Protein AF-A0A2V2WU20-F1 (afdb_monomer_lite)

Radius of gyration: 30.0 Å; chains: 1; bounding box: 42×30×105 Å

Secondary structure (DSSP, 8-state):
-PPPTTTHHHHHHHHHHHHHIIIIIHHHHHT--HHHHHHHS-HHHHHHHHHHHHHHHHHHHHHHHHHH-TTT--S--HHHHHHHHHHHHHHHHHHHHHHHHHHHHHHHHHHHHHHHHHHHHHHHHHHHHHHHHHHTT-

Organism: Trypanosoma cruzi (NCBI:txid5693)

pLDDT: mean 77.9, std 13.33, range [48.06, 92.38]

Structure (mmCIF, N/CA/C/O backbone):
data_AF-A0A2V2WU20-F1
#
_entry.id   AF-A0A2V2WU20-F1
#
loop_
_atom_site.group_PDB
_atom_site.id
_atom_site.type_symbol
_atom_site.label_atom_id
_atom_site.label_alt_id
_atom_site.label_comp_id
_atom_site.label_asym_id
_atom_site.label_entity_id
_atom_site.label_seq_id
_atom_site.pdbx_PDB_ins_code
_atom_site.Cartn_x
_atom_site.Cartn_y
_atom_site.Cartn_z
_atom_site.occupancy
_atom_site.B_iso_or_equiv
_atom_site.auth_seq_id
_atom_site.auth_comp_id
_atom_site.auth_asym_id
_atom_site.auth_atom_id
_atom_site.pdbx_PDB_model_num
ATOM 1 N N . MET A 1 1 ? 10.248 -11.078 -29.130 1.00 51.03 1 MET A N 1
ATOM 2 C CA . MET A 1 1 ? 11.340 -10.088 -29.125 1.00 51.03 1 MET A CA 1
ATOM 3 C C . MET A 1 1 ? 12.561 -10.832 -28.656 1.00 51.03 1 MET A C 1
ATOM 5 O O . MET A 1 1 ? 12.477 -11.434 -27.592 1.00 51.03 1 MET A O 1
ATOM 9 N N . ASP A 1 2 ? 13.624 -10.832 -29.448 1.00 78.62 2 ASP A N 1
ATOM 10 C CA . ASP A 1 2 ? 14.913 -11.348 -28.999 1.00 78.62 2 ASP A CA 1
ATOM 11 C C . ASP A 1 2 ? 15.607 -10.217 -28.236 1.00 78.62 2 ASP A C 1
ATOM 13 O O . ASP A 1 2 ? 15.767 -9.116 -28.762 1.00 78.62 2 ASP A O 1
ATOM 17 N N . PHE A 1 3 ? 15.890 -10.457 -26.957 1.00 78.31 3 PHE A N 1
ATOM 18 C CA . PHE A 1 3 ? 16.655 -9.546 -26.109 1.00 78.31 3 PHE A CA 1
ATOM 19 C C . PHE A 1 3 ? 18.121 -9.973 -26.143 1.00 78.31 3 PHE A C 1
ATOM 21 O O . PHE A 1 3 ? 18.393 -11.171 -26.216 1.00 78.31 3 PHE A O 1
ATOM 28 N N . ASP A 1 4 ? 19.042 -9.016 -26.042 1.00 89.00 4 ASP A N 1
ATOM 29 C CA . ASP A 1 4 ? 20.468 -9.314 -25.893 1.00 89.00 4 ASP A CA 1
ATOM 30 C C . ASP A 1 4 ? 20.710 -10.212 -24.664 1.00 89.00 4 ASP A C 1
ATOM 32 O O . ASP A 1 4 ? 19.984 -10.121 -23.662 1.00 89.00 4 ASP A O 1
ATOM 36 N N . ASP A 1 5 ? 21.747 -11.054 -24.717 1.00 86.62 5 ASP A N 1
ATOM 37 C CA . ASP A 1 5 ? 22.101 -11.995 -23.639 1.00 86.62 5 ASP A CA 1
ATOM 38 C C . ASP A 1 5 ? 22.287 -11.296 -22.279 1.00 86.62 5 ASP A C 1
ATOM 40 O O . ASP A 1 5 ? 21.992 -11.868 -21.228 1.00 86.62 5 ASP A O 1
ATOM 44 N N . ASP A 1 6 ? 22.679 -10.023 -22.303 1.00 88.00 6 ASP A N 1
ATOM 45 C CA . ASP A 1 6 ? 22.893 -9.181 -21.125 1.00 88.00 6 ASP A CA 1
ATOM 46 C C . ASP A 1 6 ? 21.572 -8.724 -20.468 1.00 88.00 6 ASP A C 1
ATOM 48 O O . ASP A 1 6 ? 21.517 -8.439 -19.269 1.00 88.00 6 ASP A O 1
ATOM 52 N N . VAL A 1 7 ? 20.489 -8.652 -21.247 1.00 85.50 7 VAL A N 1
ATOM 53 C CA . VAL A 1 7 ? 19.170 -8.126 -20.842 1.00 85.50 7 VAL A CA 1
ATOM 54 C C . VAL A 1 7 ? 18.190 -9.260 -20.525 1.00 85.50 7 VAL A C 1
ATOM 56 O O . VAL A 1 7 ? 17.277 -9.102 -19.708 1.00 85.50 7 VAL A O 1
ATOM 59 N N . LEU A 1 8 ? 18.415 -10.435 -21.112 1.00 88.00 8 LEU A N 1
ATOM 60 C CA . LEU A 1 8 ? 17.644 -11.662 -20.909 1.00 88.00 8 LEU A CA 1
ATOM 61 C C . LEU A 1 8 ? 17.396 -12.021 -19.428 1.00 88.00 8 LEU A C 1
ATOM 63 O O . LEU A 1 8 ? 16.248 -12.329 -19.088 1.00 88.00 8 LEU A O 1
ATOM 67 N N . PRO A 1 9 ? 18.393 -11.967 -18.517 1.00 90.56 9 PRO A N 1
ATOM 68 C CA . PRO A 1 9 ? 18.177 -12.259 -17.100 1.00 90.56 9 PRO A CA 1
ATOM 69 C C . PRO A 1 9 ? 17.192 -11.291 -16.434 1.00 90.56 9 PRO A C 1
ATOM 71 O O . PRO A 1 9 ? 16.304 -11.726 -15.700 1.00 90.56 9 PRO A O 1
ATOM 74 N N . LEU A 1 10 ? 17.307 -9.994 -16.736 1.00 87.06 10 LEU A N 1
ATOM 75 C CA . LEU A 1 10 ? 16.425 -8.960 -16.198 1.00 87.06 10 LEU A CA 1
ATOM 76 C C . LEU A 1 10 ? 14.990 -9.144 -16.701 1.00 87.06 10 LEU A C 1
ATOM 78 O O . LEU A 1 10 ? 14.051 -9.075 -15.911 1.00 87.06 10 LEU A O 1
ATOM 82 N N . MET A 1 11 ? 14.817 -9.424 -17.995 1.00 86.19 11 MET A N 1
ATOM 83 C CA . MET A 1 11 ? 13.493 -9.649 -18.581 1.00 86.19 11 MET A CA 1
ATOM 84 C C . MET A 1 11 ? 12.800 -10.867 -17.972 1.00 86.19 11 MET A C 1
ATOM 86 O O . MET A 1 11 ? 11.630 -10.783 -17.609 1.00 86.19 11 MET A O 1
ATOM 90 N N . ARG A 1 12 ? 13.535 -11.967 -17.764 1.00 88.50 12 ARG A N 1
ATOM 91 C CA . ARG A 1 12 ? 13.003 -13.158 -17.082 1.00 88.50 12 ARG A CA 1
ATOM 92 C C . ARG A 1 12 ? 12.564 -12.853 -15.654 1.00 88.50 12 ARG A C 1
ATOM 94 O O . ARG A 1 12 ? 11.523 -13.342 -15.218 1.00 88.50 12 ARG A O 1
ATOM 101 N N . GLU A 1 13 ? 13.339 -12.055 -14.921 1.00 90.38 13 GLU A N 1
ATOM 102 C CA . GLU A 1 13 ? 12.946 -11.647 -13.574 1.00 90.38 13 GLU A CA 1
ATOM 103 C C . GLU A 1 13 ? 11.694 -10.762 -13.607 1.00 90.38 13 GLU A C 1
ATOM 105 O O . GLU A 1 13 ? 10.757 -11.004 -12.845 1.00 90.38 13 GLU A O 1
ATOM 110 N N . MET A 1 14 ? 11.643 -9.780 -14.510 1.00 84.56 14 MET A N 1
ATOM 111 C CA . MET A 1 14 ? 10.483 -8.905 -14.675 1.00 84.56 14 MET A CA 1
ATOM 112 C C . MET A 1 14 ? 9.218 -9.695 -15.017 1.00 84.56 14 MET A C 1
ATOM 114 O O . MET A 1 14 ? 8.200 -9.490 -14.356 1.00 84.56 14 MET A O 1
ATOM 118 N N . ASP A 1 15 ? 9.291 -10.641 -15.954 1.00 87.12 15 ASP A N 1
ATOM 119 C CA . ASP A 1 15 ? 8.171 -11.517 -16.311 1.00 87.12 15 ASP A CA 1
ATOM 120 C C . ASP A 1 15 ? 7.700 -12.346 -15.113 1.00 87.12 15 ASP A C 1
ATOM 122 O O . ASP A 1 15 ? 6.502 -12.413 -14.835 1.00 87.12 15 ASP A O 1
ATOM 126 N N . ALA A 1 16 ? 8.627 -12.911 -14.332 1.00 88.94 16 ALA A N 1
ATOM 127 C CA . ALA A 1 16 ? 8.276 -13.653 -13.124 1.00 88.94 16 ALA A CA 1
ATOM 128 C C . ALA A 1 16 ? 7.552 -12.770 -12.090 1.00 88.94 16 ALA A C 1
ATOM 130 O O . ALA A 1 16 ? 6.562 -13.197 -11.485 1.00 88.94 16 ALA A O 1
ATOM 131 N N . LYS A 1 17 ? 8.000 -11.520 -11.892 1.00 88.00 17 LYS A N 1
ATOM 132 C CA . LYS A 1 17 ? 7.306 -10.566 -11.006 1.00 88.00 17 LYS A CA 1
ATOM 133 C C . LYS A 1 17 ? 5.934 -10.179 -11.557 1.00 88.00 17 LYS A C 1
ATOM 135 O O . LYS A 1 17 ? 4.994 -10.045 -10.776 1.00 88.00 17 LYS A O 1
ATOM 140 N N . LEU A 1 18 ? 5.811 -10.017 -12.872 1.00 85.44 18 LEU A N 1
ATOM 141 C CA . LEU A 1 18 ? 4.574 -9.623 -13.542 1.00 85.44 18 LEU A CA 1
ATOM 142 C C . LEU A 1 18 ? 3.523 -10.738 -13.444 1.00 85.44 18 LEU A C 1
ATOM 144 O O . LEU A 1 18 ? 2.393 -10.474 -13.035 1.00 85.44 18 LEU A O 1
ATOM 148 N N . ILE A 1 19 ? 3.921 -11.990 -13.685 1.00 90.19 19 ILE A N 1
ATOM 149 C CA . ILE A 1 19 ? 3.073 -13.175 -13.488 1.00 90.19 19 ILE A CA 1
ATOM 150 C C . ILE A 1 19 ? 2.592 -13.252 -12.040 1.00 90.19 19 ILE A C 1
ATOM 152 O O . ILE A 1 19 ? 1.398 -13.429 -11.792 1.00 90.19 19 ILE A O 1
ATOM 156 N N . ARG A 1 20 ? 3.493 -13.071 -11.067 1.00 89.25 20 ARG A N 1
ATOM 157 C CA . ARG A 1 20 ? 3.122 -13.067 -9.647 1.00 89.25 20 ARG A CA 1
ATOM 158 C C . ARG A 1 20 ? 2.131 -11.950 -9.322 1.00 89.25 20 ARG A C 1
ATOM 160 O O . ARG A 1 20 ? 1.155 -12.161 -8.609 1.00 89.25 20 ARG A O 1
ATOM 167 N N . MET A 1 21 ? 2.352 -10.759 -9.868 1.00 84.69 21 MET A N 1
ATOM 168 C CA . MET A 1 21 ? 1.450 -9.630 -9.674 1.00 84.69 21 MET A CA 1
ATOM 169 C C . MET A 1 21 ? 0.050 -9.922 -10.233 1.00 84.69 21 MET A C 1
ATOM 171 O O . MET A 1 21 ? -0.941 -9.632 -9.568 1.00 84.69 21 MET A O 1
ATOM 175 N N . GLN A 1 22 ? -0.032 -10.529 -11.418 1.00 86.19 22 GLN A N 1
ATOM 176 C CA . GLN A 1 22 ? -1.297 -10.879 -12.067 1.00 86.19 22 GLN A CA 1
ATOM 177 C C . GLN A 1 22 ? -2.042 -12.026 -11.380 1.00 86.19 22 GLN A C 1
ATOM 179 O O . GLN A 1 22 ? -3.266 -11.985 -11.303 1.00 86.19 22 GLN A O 1
ATOM 184 N N . SER A 1 23 ? -1.324 -13.040 -10.898 1.00 91.38 23 SER A N 1
ATOM 185 C CA . SER A 1 23 ? -1.922 -14.253 -10.324 1.00 91.38 23 SER A CA 1
ATOM 186 C C . SER A 1 23 ? -2.213 -14.155 -8.826 1.00 91.38 23 SER A C 1
ATOM 188 O O . SER A 1 23 ? -3.159 -14.781 -8.358 1.00 91.38 23 SER A O 1
ATOM 190 N N . GLU A 1 24 ? -1.444 -13.363 -8.075 1.00 87.44 24 GLU A N 1
ATOM 191 C CA . GLU A 1 24 ? -1.588 -13.248 -6.618 1.00 87.44 24 GLU A CA 1
ATOM 192 C C . GLU A 1 24 ? -2.119 -11.868 -6.210 1.00 87.44 24 GLU A C 1
ATOM 194 O O . GLU A 1 24 ? -3.175 -11.757 -5.587 1.00 87.44 24 GLU A O 1
ATOM 199 N N . LEU A 1 25 ? -1.404 -10.794 -6.565 1.00 81.56 25 LEU A N 1
ATOM 200 C CA . LEU A 1 25 ? -1.672 -9.454 -6.023 1.00 81.56 25 LEU A CA 1
ATOM 201 C C . LEU A 1 25 ? -2.952 -8.816 -6.573 1.00 81.56 25 LEU A C 1
ATOM 203 O O . LEU A 1 25 ? -3.736 -8.277 -5.793 1.00 81.56 25 LEU A O 1
ATOM 207 N N . LEU A 1 26 ? -3.173 -8.846 -7.890 1.00 82.94 26 LEU A N 1
ATOM 208 C CA . LEU A 1 26 ? -4.360 -8.228 -8.493 1.00 82.94 26 LEU A CA 1
ATOM 209 C C . LEU A 1 26 ? -5.670 -8.894 -8.036 1.00 82.94 26 LEU A C 1
ATOM 211 O O . LEU A 1 26 ? -6.588 -8.154 -7.682 1.00 82.94 26 LEU A O 1
ATOM 215 N N . PRO A 1 27 ? -5.779 -10.235 -7.953 1.00 87.12 27 PRO A N 1
ATOM 216 C CA . PRO A 1 27 ? -6.963 -10.883 -7.393 1.00 87.12 27 PRO A CA 1
ATOM 217 C C . PRO A 1 27 ? -7.214 -10.515 -5.929 1.00 87.12 27 PRO A C 1
ATOM 219 O O . PRO A 1 27 ? -8.357 -10.262 -5.556 1.00 87.12 27 PRO A O 1
ATOM 222 N N . LEU A 1 28 ? -6.161 -10.418 -5.106 1.00 83.12 28 LEU A N 1
ATOM 223 C CA . LEU A 1 28 ? -6.291 -9.981 -3.712 1.00 83.12 28 LEU A CA 1
ATOM 224 C C . LEU A 1 28 ? -6.833 -8.550 -3.618 1.00 83.12 28 LEU A C 1
ATOM 226 O O . LEU A 1 28 ? -7.772 -8.302 -2.863 1.00 83.12 28 LEU A O 1
ATOM 230 N N . LEU A 1 29 ? -6.301 -7.626 -4.423 1.00 79.00 29 LEU A N 1
ATOM 231 C CA . LEU A 1 29 ? -6.801 -6.251 -4.488 1.00 79.00 29 LEU A CA 1
ATOM 232 C C . LEU A 1 29 ? -8.244 -6.184 -5.010 1.00 79.00 29 LEU A C 1
ATOM 234 O O . LEU A 1 29 ? -9.035 -5.405 -4.493 1.00 79.00 29 LEU A O 1
ATOM 238 N N . ALA A 1 30 ? -8.605 -7.011 -5.992 1.00 82.31 30 ALA A N 1
ATOM 239 C CA . ALA A 1 30 ? -9.968 -7.082 -6.520 1.00 82.31 30 ALA A CA 1
ATOM 240 C C . ALA A 1 30 ? -10.963 -7.686 -5.514 1.00 82.31 30 ALA A C 1
ATOM 242 O O . ALA A 1 30 ? -12.141 -7.342 -5.525 1.00 82.31 30 ALA A O 1
ATOM 243 N N . SER A 1 31 ? -10.492 -8.571 -4.632 1.00 83.56 31 SER A N 1
ATOM 244 C CA . SER A 1 31 ? -11.293 -9.142 -3.543 1.00 83.56 31 SER A CA 1
ATOM 245 C C . SER A 1 31 ? -11.488 -8.189 -2.359 1.00 83.56 31 SER A C 1
ATOM 247 O O . SER A 1 31 ? -12.259 -8.493 -1.447 1.00 83.56 31 SER A O 1
ATOM 249 N N . LEU A 1 32 ? -10.798 -7.042 -2.359 1.00 80.38 32 LEU A N 1
ATOM 250 C CA . LEU A 1 32 ? -10.915 -6.041 -1.312 1.00 80.38 32 LEU A CA 1
ATOM 251 C C . LEU A 1 32 ? -12.307 -5.400 -1.362 1.00 80.38 32 LEU A C 1
ATOM 253 O O . LEU A 1 32 ? -12.602 -4.579 -2.226 1.00 80.38 32 LEU A O 1
ATOM 257 N N . ASN A 1 33 ? -13.169 -5.788 -0.426 1.00 83.88 33 ASN A N 1
ATOM 258 C CA . ASN A 1 33 ? -14.529 -5.280 -0.324 1.00 83.88 33 ASN A CA 1
ATOM 259 C C . ASN A 1 33 ? -14.632 -4.287 0.844 1.00 83.88 33 ASN A C 1
ATOM 261 O O . ASN A 1 33 ? -14.499 -4.674 2.008 1.00 83.88 33 ASN A O 1
ATOM 265 N N . GLU A 1 34 ? -14.873 -3.014 0.523 1.00 80.06 34 GLU A N 1
ATOM 266 C CA . GLU A 1 34 ? -14.994 -1.925 1.499 1.00 80.06 34 GLU A CA 1
ATOM 267 C C . GLU A 1 34 ? -16.143 -2.163 2.489 1.00 80.06 34 GLU A C 1
ATOM 269 O O . GLU A 1 34 ? -15.960 -1.967 3.690 1.00 80.06 34 GLU A O 1
ATOM 274 N N . ASP A 1 35 ? -17.269 -2.722 2.039 1.00 84.31 35 ASP A N 1
ATOM 275 C CA . ASP A 1 35 ? -18.405 -3.035 2.912 1.00 84.31 35 ASP A CA 1
ATOM 276 C C . ASP A 1 35 ? -18.033 -4.094 3.959 1.00 84.31 35 ASP A C 1
ATOM 278 O O . ASP A 1 35 ? -18.441 -4.022 5.120 1.00 84.31 35 ASP A O 1
ATOM 282 N N . VAL A 1 36 ? -17.205 -5.073 3.580 1.00 82.25 36 VAL A N 1
ATOM 283 C CA . VAL A 1 36 ? -16.698 -6.098 4.507 1.00 82.25 36 VAL A CA 1
ATOM 284 C C . VAL A 1 36 ? -15.701 -5.494 5.496 1.00 82.25 36 VAL A C 1
ATOM 286 O O . VAL A 1 36 ? -15.732 -5.839 6.679 1.00 82.25 36 VAL A O 1
ATOM 289 N N . LEU A 1 37 ? -14.840 -4.583 5.035 1.00 82.25 37 LEU A N 1
ATOM 290 C CA . LEU A 1 37 ? -13.879 -3.886 5.890 1.00 82.25 37 LEU A CA 1
ATOM 291 C C . LEU A 1 37 ? -14.588 -3.040 6.951 1.00 82.25 37 LEU A C 1
ATOM 293 O O . LEU A 1 37 ? -14.264 -3.149 8.133 1.00 82.25 37 LEU A O 1
ATOM 297 N N . VAL A 1 38 ? -15.590 -2.259 6.548 1.00 83.81 38 VAL A N 1
ATOM 298 C CA . VAL A 1 38 ? -16.332 -1.370 7.453 1.00 83.81 38 VAL A CA 1
ATOM 299 C C . VAL A 1 38 ? -17.163 -2.156 8.470 1.00 83.81 38 VAL A C 1
ATOM 301 O O . VAL A 1 38 ? -17.284 -1.739 9.621 1.00 83.81 38 VAL A O 1
ATOM 304 N N . THR A 1 39 ? -17.715 -3.307 8.075 1.00 86.19 39 THR A N 1
ATOM 305 C CA . THR A 1 39 ? -18.610 -4.097 8.939 1.00 86.19 39 THR A CA 1
ATOM 306 C C . THR A 1 39 ? -17.894 -5.046 9.897 1.00 86.19 39 THR A C 1
ATOM 308 O O . THR A 1 39 ? -18.432 -5.320 10.970 1.00 86.19 39 THR A O 1
ATOM 311 N N . LYS A 1 40 ? -16.719 -5.580 9.534 1.00 85.81 40 LYS A N 1
ATOM 312 C CA . LYS A 1 40 ? -16.057 -6.653 10.306 1.00 85.81 40 LYS A CA 1
ATOM 313 C C . LYS A 1 40 ? -14.767 -6.250 11.009 1.00 85.81 40 LYS A C 1
ATOM 315 O O . LYS A 1 40 ? -14.322 -6.999 11.874 1.00 85.81 40 LYS A O 1
ATOM 320 N N . TYR A 1 41 ? -14.170 -5.117 10.651 1.00 86.12 41 TYR A N 1
ATOM 321 C CA . TYR A 1 41 ? -12.861 -4.715 11.161 1.00 86.12 41 TYR A CA 1
ATOM 322 C C . TYR A 1 41 ? -12.944 -3.415 11.950 1.00 86.12 41 TYR A C 1
ATOM 324 O O . TYR A 1 41 ? -13.801 -2.566 11.704 1.00 86.12 41 TYR A O 1
ATOM 332 N N . SER A 1 42 ? -12.031 -3.249 12.902 1.00 88.31 42 SER A N 1
ATOM 333 C CA . SER A 1 42 ? -11.882 -2.004 13.655 1.00 88.31 42 SER A CA 1
ATOM 334 C C . SER A 1 42 ? -11.385 -0.859 12.765 1.00 88.31 42 SER A C 1
ATOM 336 O O . SER A 1 42 ? -10.789 -1.075 11.710 1.00 88.31 42 SER A O 1
ATOM 338 N N . VAL A 1 43 ? -11.576 0.383 13.216 1.00 85.44 43 VAL A N 1
ATOM 339 C CA . VAL A 1 43 ? -11.116 1.581 12.488 1.00 85.44 43 VAL A CA 1
ATOM 340 C C . VAL A 1 43 ? -9.600 1.552 12.235 1.00 85.44 43 VAL A C 1
ATOM 342 O O . VAL A 1 43 ? -9.146 1.972 11.172 1.00 85.44 43 VAL A O 1
ATOM 345 N N . ASP A 1 44 ? -8.810 1.018 13.174 1.00 85.50 44 ASP A N 1
ATOM 346 C CA . ASP A 1 44 ? -7.357 0.871 13.007 1.00 85.50 44 ASP A CA 1
ATOM 347 C C . ASP A 1 44 ? -7.013 -0.117 11.881 1.00 85.50 44 ASP A C 1
ATOM 349 O O . ASP A 1 44 ? -6.202 0.183 11.005 1.00 85.50 44 ASP A O 1
ATOM 353 N N . GLU A 1 45 ? -7.678 -1.271 11.841 1.00 85.12 45 GLU A N 1
ATOM 354 C CA . GLU A 1 45 ? -7.482 -2.280 10.795 1.00 85.12 45 GLU A CA 1
ATOM 355 C C . GLU A 1 45 ? -7.927 -1.771 9.419 1.00 85.12 45 GLU A C 1
ATOM 357 O O . GLU A 1 45 ? -7.198 -1.934 8.436 1.00 85.12 45 GLU A O 1
ATOM 362 N N . GLN A 1 46 ? -9.067 -1.077 9.354 1.00 88.31 46 GLN A N 1
ATOM 363 C CA . GLN A 1 46 ? -9.538 -0.407 8.139 1.00 88.31 46 GLN A CA 1
ATOM 364 C C . GLN A 1 46 ? -8.498 0.601 7.623 1.00 88.31 46 GLN A C 1
ATOM 366 O O . GLN A 1 46 ? -8.181 0.619 6.428 1.00 88.31 46 GLN A O 1
ATOM 371 N N . ALA A 1 47 ? -7.909 1.401 8.518 1.00 87.06 47 ALA A N 1
ATOM 372 C CA . ALA A 1 47 ? -6.876 2.371 8.167 1.00 87.06 47 ALA A CA 1
ATOM 373 C C . ALA A 1 47 ? -5.591 1.697 7.656 1.00 87.06 47 ALA A C 1
ATOM 375 O O . ALA A 1 47 ? -5.019 2.151 6.661 1.00 87.06 47 ALA A O 1
ATOM 376 N N . ARG A 1 48 ? -5.154 0.590 8.277 1.00 88.56 48 ARG A N 1
ATOM 377 C CA . ARG A 1 48 ? -3.983 -0.188 7.824 1.00 88.56 48 ARG A CA 1
ATOM 378 C C . ARG A 1 48 ? -4.175 -0.729 6.414 1.00 88.56 48 ARG A C 1
ATOM 380 O O . ARG A 1 48 ? -3.290 -0.563 5.574 1.00 88.56 48 ARG A O 1
ATOM 387 N N . VAL A 1 49 ? -5.324 -1.349 6.155 1.00 87.50 49 VAL A N 1
ATOM 388 C CA . VAL A 1 49 ? -5.645 -1.942 4.850 1.00 87.50 49 VAL A CA 1
ATOM 389 C C . VAL A 1 49 ? -5.757 -0.861 3.772 1.00 87.50 49 VAL A C 1
ATOM 391 O O . VAL A 1 49 ? -5.171 -0.994 2.694 1.00 87.50 49 VAL A O 1
ATOM 394 N N . SER A 1 50 ? -6.422 0.253 4.084 1.00 86.19 50 SER A N 1
ATOM 395 C CA . SER A 1 50 ? -6.562 1.390 3.167 1.00 86.19 50 SER A CA 1
ATOM 396 C C . SER A 1 50 ? -5.208 2.012 2.816 1.00 86.19 50 SER A C 1
ATOM 398 O O . SER A 1 50 ? -4.926 2.289 1.649 1.00 86.19 50 SER A O 1
ATOM 400 N N . LEU A 1 51 ? -4.323 2.181 3.805 1.00 89.31 51 LEU A N 1
ATOM 401 C CA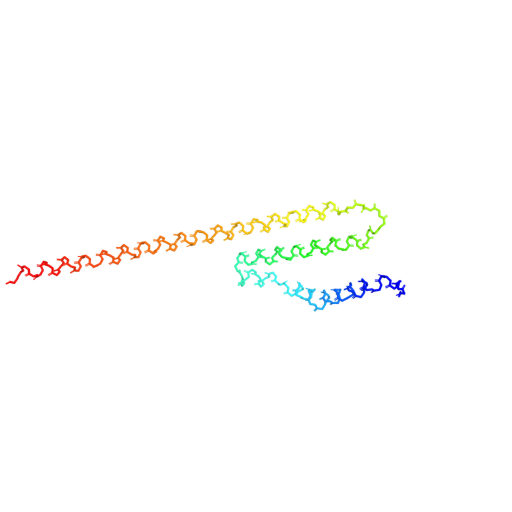 . LEU A 1 51 ? -2.985 2.734 3.586 1.00 89.31 51 LEU A CA 1
ATOM 402 C C . LEU A 1 51 ? -2.060 1.782 2.829 1.00 89.31 51 LEU A C 1
ATOM 404 O O . LEU A 1 51 ? -1.312 2.240 1.965 1.00 89.31 51 LEU A O 1
ATOM 408 N N . ALA A 1 52 ? -2.130 0.478 3.100 1.00 87.94 52 ALA A N 1
ATOM 409 C CA . ALA A 1 52 ? -1.394 -0.525 2.335 1.00 87.94 52 ALA A CA 1
ATOM 410 C C . ALA A 1 52 ? -1.824 -0.520 0.860 1.00 87.94 52 ALA A C 1
ATOM 412 O O . ALA A 1 52 ? -0.977 -0.483 -0.034 1.00 87.94 52 ALA A O 1
ATOM 413 N N . THR A 1 53 ? -3.132 -0.458 0.606 1.00 87.38 53 THR A N 1
ATOM 414 C CA . THR A 1 53 ? -3.698 -0.393 -0.748 1.00 87.38 53 THR A CA 1
ATOM 415 C C . THR A 1 53 ? -3.261 0.878 -1.474 1.00 87.38 53 THR A C 1
ATOM 417 O O . THR A 1 53 ? -2.752 0.814 -2.595 1.00 87.38 53 THR A O 1
ATOM 420 N N . ALA A 1 54 ? -3.369 2.038 -0.818 1.00 88.75 54 ALA A N 1
ATOM 421 C CA . ALA A 1 54 ? -2.914 3.309 -1.374 1.00 88.75 54 ALA A CA 1
ATOM 422 C C . ALA A 1 54 ? -1.411 3.288 -1.700 1.00 88.75 54 ALA A C 1
ATOM 424 O O . ALA A 1 54 ? -1.003 3.764 -2.759 1.00 88.75 54 ALA A O 1
ATOM 425 N N . PHE A 1 55 ? -0.586 2.704 -0.827 1.00 89.19 55 PHE A N 1
ATOM 426 C CA . PHE A 1 55 ? 0.853 2.577 -1.052 1.00 89.19 55 PHE A CA 1
ATOM 427 C C . PHE A 1 55 ? 1.174 1.712 -2.278 1.00 89.19 55 PHE A C 1
ATOM 429 O O . PHE A 1 55 ? 1.955 2.132 -3.133 1.00 89.19 55 PHE A O 1
ATOM 436 N N . ILE A 1 56 ? 0.524 0.551 -2.408 1.00 87.81 56 ILE A N 1
ATOM 437 C CA . ILE A 1 56 ? 0.690 -0.348 -3.559 1.00 87.81 56 ILE A CA 1
ATOM 438 C C . ILE A 1 56 ? 0.304 0.366 -4.862 1.00 87.81 56 ILE A C 1
ATOM 440 O O . ILE A 1 56 ? 1.077 0.355 -5.818 1.00 87.81 56 ILE A O 1
ATOM 444 N N . LEU A 1 57 ? -0.841 1.053 -4.894 1.00 87.00 57 LEU A N 1
ATOM 445 C CA . LEU A 1 57 ? -1.303 1.779 -6.083 1.00 87.00 57 LEU A CA 1
ATOM 446 C C . LEU A 1 57 ? -0.347 2.907 -6.499 1.00 87.00 57 LEU A C 1
ATOM 448 O O . LEU A 1 57 ? -0.108 3.106 -7.692 1.00 87.00 57 LEU A O 1
ATOM 452 N N . VAL A 1 58 ? 0.235 3.633 -5.538 1.00 90.12 58 VAL A N 1
ATOM 453 C CA . VAL A 1 58 ? 1.234 4.676 -5.829 1.00 90.12 58 VAL A CA 1
ATOM 454 C C . VAL A 1 58 ? 2.502 4.068 -6.431 1.00 90.12 58 VAL A C 1
ATOM 456 O O . VAL A 1 58 ? 3.008 4.600 -7.419 1.00 90.12 58 VAL A O 1
ATOM 459 N N . LEU A 1 59 ? 2.985 2.938 -5.902 1.00 87.38 59 LEU A N 1
ATOM 460 C CA . LEU A 1 59 ? 4.154 2.241 -6.450 1.00 87.38 59 LEU A CA 1
ATOM 461 C C . LEU A 1 59 ? 3.898 1.668 -7.848 1.00 87.38 59 LEU A C 1
ATOM 463 O O . LEU A 1 59 ? 4.770 1.757 -8.709 1.00 87.38 59 LEU A O 1
ATOM 467 N N . LEU A 1 60 ? 2.701 1.135 -8.100 1.00 86.44 60 LEU A N 1
ATOM 468 C CA . LEU A 1 60 ? 2.304 0.681 -9.435 1.00 86.44 60 LEU A CA 1
ATOM 469 C C . LEU A 1 60 ? 2.234 1.847 -10.421 1.00 86.44 60 LEU A C 1
ATOM 471 O O . LEU A 1 60 ? 2.734 1.733 -11.537 1.00 86.44 60 LEU A O 1
ATOM 475 N N . THR A 1 61 ? 1.686 2.989 -9.994 1.00 85.69 61 THR A N 1
ATOM 476 C CA . THR A 1 61 ? 1.654 4.212 -10.812 1.00 85.69 61 THR A CA 1
ATOM 477 C C . THR A 1 61 ? 3.072 4.682 -11.139 1.00 85.69 61 THR A C 1
ATOM 479 O O . THR A 1 61 ? 3.353 5.013 -12.285 1.00 85.69 61 THR A O 1
ATOM 482 N N . TYR A 1 62 ? 3.977 4.663 -10.156 1.00 85.50 62 TYR A N 1
ATOM 483 C CA . TYR A 1 62 ? 5.391 4.982 -10.355 1.00 85.50 62 TYR A CA 1
ATOM 484 C C . TYR A 1 62 ? 6.069 4.030 -11.351 1.00 85.50 62 TYR A C 1
ATOM 486 O O . TYR A 1 62 ? 6.745 4.479 -12.275 1.00 85.50 62 TYR A O 1
ATOM 494 N N . ALA A 1 63 ? 5.887 2.718 -11.179 1.00 83.81 63 ALA A N 1
ATOM 495 C CA . ALA A 1 63 ? 6.480 1.715 -12.057 1.00 83.81 63 ALA A CA 1
ATOM 496 C C . ALA A 1 63 ? 5.960 1.857 -13.494 1.00 83.81 63 ALA A C 1
ATOM 498 O O . ALA A 1 63 ? 6.744 1.847 -14.440 1.00 83.81 63 ALA A O 1
ATOM 499 N N . HIS A 1 64 ? 4.650 2.053 -13.650 1.00 82.12 64 HIS A N 1
ATOM 500 C CA . HIS A 1 64 ? 4.012 2.294 -14.938 1.00 82.12 64 HIS A CA 1
ATOM 501 C C . HIS A 1 64 ? 4.537 3.569 -15.613 1.00 82.12 64 HIS A C 1
ATOM 503 O O . HIS A 1 64 ? 4.917 3.532 -16.781 1.00 82.12 64 HIS A O 1
ATOM 509 N N . ASP A 1 65 ? 4.629 4.675 -14.869 1.00 80.38 65 ASP A N 1
ATOM 510 C CA . ASP A 1 65 ? 5.174 5.944 -15.360 1.00 80.38 65 ASP A CA 1
ATOM 511 C C . ASP A 1 65 ? 6.623 5.793 -15.847 1.00 80.38 65 ASP A C 1
ATOM 513 O O . ASP A 1 65 ? 6.969 6.246 -16.938 1.00 80.38 65 ASP A O 1
ATOM 517 N N . ARG A 1 66 ? 7.452 5.062 -15.092 1.00 78.50 66 ARG A N 1
ATOM 518 C CA . ARG A 1 66 ? 8.845 4.777 -15.454 1.00 78.50 66 ARG A CA 1
ATOM 519 C C . ARG A 1 66 ? 8.968 3.905 -16.707 1.00 78.50 66 ARG A C 1
ATOM 521 O O . ARG A 1 66 ? 9.877 4.129 -17.502 1.00 78.50 66 ARG A O 1
ATOM 528 N N . MET A 1 67 ? 8.083 2.922 -16.880 1.00 75.62 67 MET A N 1
ATOM 529 C CA . MET A 1 67 ? 8.074 2.047 -18.059 1.00 75.62 67 MET A CA 1
ATOM 530 C C . MET A 1 67 ? 7.578 2.767 -19.320 1.00 75.62 67 MET A C 1
ATOM 532 O O . MET A 1 67 ? 8.058 2.471 -20.409 1.00 75.62 67 MET A O 1
ATOM 536 N N . GLN A 1 68 ? 6.648 3.720 -19.193 1.00 75.31 68 GLN A N 1
ATOM 537 C CA . GLN A 1 68 ? 6.124 4.475 -20.338 1.00 75.31 68 GLN A CA 1
ATOM 538 C C . GLN A 1 68 ? 7.002 5.670 -20.741 1.00 75.31 68 GLN A C 1
ATOM 540 O O . GLN A 1 68 ? 7.062 6.009 -21.921 1.00 75.31 68 GLN A O 1
ATOM 545 N N . HIS A 1 69 ? 7.712 6.301 -19.799 1.00 65.69 69 HIS A N 1
ATOM 546 C CA . HIS A 1 69 ? 8.473 7.536 -20.043 1.00 65.69 69 HIS A CA 1
ATOM 547 C C . HIS A 1 69 ? 9.996 7.343 -20.119 1.00 65.69 69 HIS A C 1
ATOM 549 O O . HIS A 1 69 ? 10.761 8.206 -19.684 1.00 65.69 69 HIS A O 1
ATOM 555 N N . VAL A 1 70 ? 10.457 6.258 -20.748 1.00 58.12 70 VAL A N 1
ATOM 556 C CA . VAL A 1 70 ? 11.892 5.957 -20.958 1.00 58.12 70 VAL A CA 1
ATOM 557 C C . VAL A 1 70 ? 12.639 7.072 -21.732 1.00 58.12 70 VAL A C 1
ATOM 559 O O . VAL A 1 70 ? 13.862 7.153 -21.676 1.00 58.12 70 VAL A O 1
ATOM 562 N N . GLY A 1 71 ? 11.929 7.991 -22.402 1.00 52.91 71 GLY A N 1
ATOM 563 C CA . GLY A 1 71 ? 12.495 8.916 -23.391 1.00 52.91 71 GLY A CA 1
ATOM 564 C C . GLY A 1 71 ? 12.655 10.405 -23.042 1.00 52.91 71 GLY A C 1
ATOM 565 O O . GLY A 1 71 ? 12.787 11.182 -23.982 1.00 52.91 71 GLY A O 1
ATOM 566 N N . GLY A 1 72 ? 12.645 10.871 -21.780 1.00 52.09 72 GLY A N 1
ATOM 567 C CA . GLY A 1 72 ? 13.038 12.286 -21.565 1.00 52.09 72 GLY A CA 1
ATOM 568 C C . GLY A 1 72 ? 12.758 12.983 -20.235 1.00 52.09 72 GLY A C 1
ATOM 569 O O . GLY A 1 72 ? 13.293 14.069 -20.011 1.00 52.09 72 GLY A O 1
ATOM 570 N N . LYS A 1 73 ? 11.971 12.408 -19.321 1.00 59.00 73 LYS A N 1
ATOM 571 C CA . LYS A 1 73 ? 11.756 13.015 -17.997 1.00 59.00 73 LYS A CA 1
ATOM 572 C C . LYS A 1 73 ? 12.734 12.410 -16.988 1.00 59.00 73 LYS A C 1
ATOM 574 O O . LYS A 1 73 ? 12.506 11.330 -16.456 1.00 59.00 73 LYS A O 1
ATOM 579 N N . LYS A 1 74 ? 13.854 13.095 -16.732 1.00 58.09 74 LYS A N 1
ATOM 580 C CA . LYS A 1 74 ? 14.753 12.757 -15.614 1.00 58.09 74 LYS A CA 1
ATOM 581 C C . LYS A 1 74 ? 14.043 13.075 -14.292 1.00 58.09 74 LYS A C 1
ATOM 583 O O . LYS A 1 74 ? 14.046 14.223 -13.863 1.00 58.09 74 LYS A O 1
ATOM 588 N N . GLY A 1 75 ? 13.455 12.068 -13.653 1.00 65.25 75 GLY A N 1
ATOM 589 C CA . GLY A 1 75 ? 12.896 12.182 -12.302 1.00 65.25 75 GLY A CA 1
ATOM 590 C C . GLY A 1 75 ? 11.547 11.489 -12.137 1.00 65.25 75 GLY A C 1
ATOM 591 O O . GLY A 1 75 ? 10.892 11.150 -13.116 1.00 65.25 75 GLY A O 1
ATOM 592 N N . MET A 1 76 ? 11.147 11.266 -10.883 1.00 73.06 76 MET A N 1
ATOM 593 C CA . MET A 1 76 ? 9.797 10.803 -10.556 1.00 73.06 76 MET A CA 1
ATOM 594 C C . MET A 1 76 ? 8.787 11.903 -10.899 1.00 73.06 76 MET A C 1
ATOM 596 O O . MET A 1 76 ? 9.037 13.069 -10.592 1.00 73.06 76 MET A O 1
ATOM 600 N N . ASP A 1 77 ? 7.650 11.548 -11.506 1.00 81.94 77 ASP A N 1
ATOM 601 C CA . ASP A 1 77 ? 6.563 12.503 -11.721 1.00 81.94 77 ASP A CA 1
ATOM 602 C C . ASP A 1 77 ? 6.179 13.197 -10.401 1.00 81.94 77 ASP A C 1
ATOM 604 O O . ASP A 1 77 ? 5.958 12.550 -9.372 1.00 81.94 77 ASP A O 1
ATOM 608 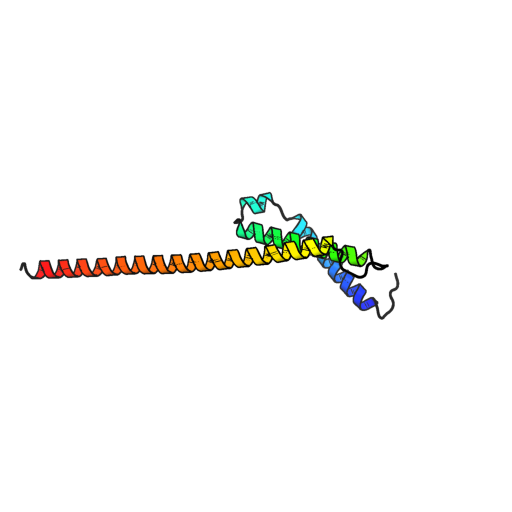N N . ALA A 1 78 ? 6.085 14.528 -10.429 1.00 84.44 78 ALA A N 1
ATOM 609 C CA . ALA A 1 78 ? 5.851 15.332 -9.232 1.00 84.44 78 ALA A CA 1
ATOM 610 C C . ALA A 1 78 ? 4.528 14.973 -8.531 1.00 84.44 78 ALA A C 1
ATOM 612 O O . ALA A 1 78 ? 4.430 15.059 -7.306 1.00 84.44 78 ALA A O 1
ATOM 613 N N . ARG A 1 79 ? 3.502 14.524 -9.271 1.00 85.12 79 ARG A N 1
ATOM 614 C CA . ARG A 1 79 ? 2.233 14.094 -8.664 1.00 85.12 79 ARG A CA 1
ATOM 615 C C . ARG A 1 79 ? 2.393 12.751 -7.967 1.00 85.12 79 ARG A C 1
ATOM 617 O O . ARG A 1 79 ? 1.841 12.571 -6.883 1.00 85.12 79 ARG A O 1
ATOM 624 N N . VAL A 1 80 ? 3.134 11.818 -8.564 1.00 86.00 80 VAL A N 1
ATOM 625 C CA . VAL A 1 80 ? 3.480 10.539 -7.924 1.00 86.00 80 VAL A CA 1
ATOM 626 C C . VAL A 1 80 ? 4.306 10.785 -6.661 1.00 86.00 80 VAL A C 1
ATOM 628 O O . VAL A 1 80 ? 4.010 10.194 -5.623 1.00 86.00 80 VAL A O 1
ATOM 631 N N . GLN A 1 81 ? 5.252 11.727 -6.706 1.00 88.06 81 GLN A N 1
ATOM 632 C CA . GLN A 1 81 ? 6.044 12.128 -5.545 1.00 88.06 81 GLN A CA 1
ATOM 633 C C . GLN A 1 81 ? 5.193 12.651 -4.394 1.00 88.06 81 GLN A C 1
ATOM 635 O O . GLN A 1 81 ? 5.271 12.124 -3.284 1.00 88.06 81 GLN A O 1
ATOM 640 N N . LEU A 1 82 ? 4.314 13.614 -4.666 1.00 90.81 82 LEU A N 1
ATOM 641 C CA . LEU A 1 82 ? 3.415 14.160 -3.651 1.00 90.81 82 LEU A CA 1
ATOM 642 C C . LEU A 1 82 ? 2.483 13.088 -3.064 1.00 90.81 82 LEU A C 1
ATOM 644 O O . LEU A 1 82 ? 2.203 13.096 -1.864 1.00 90.81 82 LEU A O 1
ATOM 648 N N . LYS A 1 83 ? 2.006 12.140 -3.884 1.00 90.75 83 LYS A N 1
ATOM 649 C CA . LYS A 1 83 ? 1.188 11.013 -3.405 1.00 90.75 83 LYS A CA 1
ATOM 650 C C . LYS A 1 83 ? 1.991 10.075 -2.503 1.00 90.75 83 LYS A C 1
ATOM 652 O O . LYS A 1 83 ? 1.474 9.667 -1.464 1.00 90.75 83 LYS A O 1
ATOM 657 N N . LEU A 1 84 ? 3.238 9.769 -2.861 1.00 90.12 84 LEU A N 1
ATOM 658 C CA . LEU A 1 84 ? 4.123 8.926 -2.057 1.00 90.12 84 LEU A CA 1
ATOM 659 C C . LEU A 1 84 ? 4.439 9.574 -0.704 1.00 90.12 84 LEU A C 1
ATOM 661 O O . LEU A 1 84 ? 4.321 8.920 0.333 1.00 90.12 84 LEU A O 1
ATOM 665 N N . GLU A 1 85 ? 4.773 10.865 -0.699 1.00 92.00 85 GLU A N 1
ATOM 666 C CA . GLU A 1 85 ? 5.013 11.639 0.524 1.00 92.00 85 GLU A CA 1
ATOM 667 C C . GLU A 1 85 ? 3.770 11.669 1.419 1.00 92.00 85 GLU A C 1
ATOM 669 O O . GLU A 1 85 ? 3.860 11.427 2.625 1.00 92.00 85 GLU A O 1
ATOM 674 N N . ARG A 1 86 ? 2.590 11.883 0.825 1.00 91.31 86 ARG A N 1
ATOM 675 C CA . ARG A 1 86 ? 1.318 11.897 1.552 1.00 91.31 86 ARG A CA 1
ATOM 676 C C . ARG A 1 86 ? 1.010 10.540 2.194 1.00 91.31 86 ARG A C 1
ATOM 678 O O . ARG A 1 86 ? 0.704 10.497 3.384 1.00 91.31 86 ARG A O 1
ATOM 685 N N . VAL A 1 87 ? 1.122 9.439 1.446 1.00 91.44 87 VAL A N 1
ATOM 686 C CA . VAL A 1 87 ? 0.887 8.084 1.980 1.00 91.44 87 VAL A CA 1
ATOM 687 C C . VAL A 1 87 ? 1.913 7.731 3.059 1.00 91.44 87 VAL A C 1
ATOM 689 O O . VAL A 1 87 ? 1.532 7.238 4.119 1.00 91.44 87 VAL A O 1
ATOM 692 N N . SER A 1 88 ? 3.193 8.057 2.854 1.00 90.38 88 SER A N 1
ATOM 693 C CA . SER A 1 88 ? 4.245 7.867 3.864 1.00 90.38 88 SER A CA 1
ATOM 694 C C . SER A 1 88 ? 3.945 8.637 5.155 1.00 90.38 88 SER A C 1
ATOM 696 O O . SER A 1 88 ? 4.062 8.095 6.256 1.00 90.38 88 SER A O 1
ATOM 698 N N . GLY A 1 89 ? 3.476 9.882 5.030 1.00 92.38 89 GLY A N 1
ATOM 699 C CA . GLY A 1 89 ? 3.033 10.694 6.159 1.00 92.38 89 GLY A CA 1
ATOM 700 C C . GLY A 1 89 ? 1.866 10.064 6.921 1.00 92.38 89 GLY A C 1
ATOM 701 O O . GLY A 1 89 ? 1.891 10.025 8.149 1.00 92.38 89 GLY A O 1
ATOM 702 N N . TYR A 1 90 ? 0.867 9.523 6.222 1.00 91.38 90 TYR A N 1
ATOM 703 C CA . TYR A 1 90 ? -0.246 8.831 6.876 1.00 91.38 90 TYR A CA 1
ATOM 704 C C . TYR A 1 90 ? 0.175 7.527 7.561 1.00 91.38 90 TYR A C 1
ATOM 706 O O . TYR A 1 90 ? -0.294 7.253 8.662 1.00 91.38 90 TYR A O 1
ATOM 714 N N . ILE A 1 91 ? 1.104 6.764 6.976 1.00 89.38 91 ILE A N 1
ATOM 715 C CA . ILE A 1 91 ? 1.670 5.566 7.616 1.00 89.38 91 ILE A CA 1
ATOM 716 C C . ILE A 1 91 ? 2.373 5.932 8.931 1.00 89.38 91 ILE A C 1
ATOM 718 O O . ILE A 1 91 ? 2.201 5.235 9.931 1.00 89.38 91 ILE A O 1
ATOM 722 N N . LYS A 1 92 ? 3.145 7.029 8.955 1.00 92.12 92 LYS A N 1
ATOM 723 C CA . LYS A 1 92 ? 3.788 7.519 10.187 1.00 92.12 92 LYS A CA 1
ATOM 724 C C . LYS A 1 92 ? 2.757 7.899 11.245 1.00 92.12 92 LYS A C 1
ATOM 726 O O . LYS A 1 92 ? 2.841 7.401 12.361 1.00 92.12 92 LYS A O 1
ATOM 731 N N . LYS A 1 93 ? 1.746 8.687 10.866 1.00 92.12 93 LYS A N 1
ATOM 732 C CA . LYS A 1 93 ? 0.658 9.088 11.771 1.00 92.12 93 LYS A CA 1
ATOM 733 C C . LYS A 1 93 ? -0.074 7.887 12.359 1.00 92.12 93 LYS A C 1
ATOM 735 O O . LYS A 1 93 ? -0.336 7.868 13.553 1.00 92.12 93 LYS A O 1
ATOM 740 N N . LEU A 1 94 ? -0.367 6.869 11.547 1.00 89.00 94 LEU A N 1
ATOM 741 C CA . LEU A 1 94 ? -1.012 5.657 12.044 1.00 89.00 94 LEU A CA 1
ATOM 742 C C . LEU A 1 94 ? -0.136 4.948 13.084 1.00 89.00 94 LEU A C 1
ATOM 744 O O . LEU A 1 94 ? -0.627 4.598 14.149 1.00 89.00 94 LEU A O 1
ATOM 748 N N . ARG A 1 95 ? 1.171 4.802 12.818 1.00 87.12 95 ARG A N 1
ATOM 749 C CA . ARG A 1 95 ? 2.111 4.208 13.785 1.00 87.12 95 ARG A CA 1
ATOM 750 C C . ARG A 1 95 ? 2.168 4.993 15.094 1.00 87.12 95 ARG A C 1
ATOM 752 O O . ARG A 1 95 ? 2.195 4.375 16.152 1.00 87.12 95 ARG A O 1
ATOM 759 N N . GLU A 1 96 ? 2.184 6.320 15.023 1.00 91.50 96 GLU A N 1
ATOM 760 C CA . GLU A 1 96 ? 2.157 7.191 16.204 1.00 91.50 96 GLU A CA 1
ATOM 761 C C . GLU A 1 96 ? 0.865 6.995 17.011 1.00 91.50 96 GLU A C 1
ATOM 763 O O . GLU A 1 96 ? 0.926 6.810 18.224 1.00 91.50 96 GLU A O 1
ATOM 768 N N . ILE A 1 97 ? -0.296 6.940 16.347 1.00 87.50 97 ILE A N 1
ATOM 769 C CA . ILE A 1 97 ? -1.590 6.680 16.998 1.00 87.50 97 ILE A CA 1
ATOM 770 C C . ILE A 1 97 ? -1.590 5.309 17.683 1.00 87.50 97 ILE A C 1
ATOM 772 O O . ILE A 1 97 ? -1.946 5.216 18.856 1.00 87.50 97 ILE A O 1
ATOM 776 N N . THR A 1 98 ? -1.136 4.256 16.995 1.00 85.31 98 THR A N 1
ATOM 777 C CA . THR A 1 98 ? -1.043 2.909 17.579 1.00 85.31 98 THR A CA 1
ATOM 778 C C . THR A 1 98 ? -0.109 2.885 18.797 1.00 85.31 98 THR A C 1
ATOM 780 O O . THR A 1 98 ? -0.395 2.220 19.790 1.00 85.31 98 THR A O 1
ATOM 783 N N . GLN A 1 99 ? 1.011 3.616 18.755 1.00 87.94 99 GLN A N 1
ATOM 784 C CA . GLN A 1 99 ? 1.928 3.717 19.894 1.00 87.94 99 GLN A CA 1
ATOM 785 C C . GLN A 1 99 ? 1.287 4.427 21.090 1.00 87.94 99 GLN A C 1
ATOM 787 O O . GLN A 1 99 ? 1.424 3.949 22.216 1.00 87.94 99 GLN A O 1
ATOM 792 N N . LEU A 1 100 ? 0.577 5.533 20.854 1.00 89.06 100 LEU A N 1
ATOM 793 C CA . LEU A 1 100 ? -0.129 6.269 21.903 1.00 89.06 100 LEU A CA 1
ATOM 794 C C . LEU A 1 100 ? -1.244 5.429 22.533 1.00 89.06 100 LEU A C 1
ATOM 796 O O . LEU A 1 100 ? -1.375 5.423 23.757 1.00 89.06 100 LEU A O 1
ATOM 800 N N . ASP A 1 101 ? -2.006 4.683 21.730 1.00 84.75 101 ASP A N 1
ATOM 801 C CA . ASP A 1 101 ? -3.063 3.811 22.249 1.00 84.75 101 ASP A CA 1
ATOM 802 C C . ASP A 1 101 ? -2.485 2.692 23.130 1.00 84.75 101 ASP A C 1
ATOM 804 O O . ASP A 1 101 ? -2.938 2.486 24.256 1.00 84.75 101 ASP A O 1
ATOM 808 N N . ASN A 1 102 ? -1.387 2.059 22.702 1.00 84.38 102 ASN A N 1
ATOM 809 C CA . ASN A 1 102 ? -0.684 1.059 23.512 1.00 84.38 102 ASN A CA 1
ATOM 810 C C . ASN A 1 102 ? -0.173 1.634 24.848 1.00 84.38 102 ASN A C 1
ATOM 812 O O . ASN A 1 102 ? -0.260 0.974 25.886 1.00 84.38 102 ASN A O 1
ATOM 816 N N . GLN A 1 103 ? 0.342 2.869 24.847 1.00 85.25 103 GLN A N 1
ATOM 817 C CA . GLN A 1 103 ? 0.788 3.548 26.069 1.00 85.25 103 GLN A CA 1
ATOM 818 C C . GLN A 1 103 ? -0.383 3.856 27.013 1.00 85.25 103 GLN A C 1
ATOM 820 O O . GLN A 1 103 ? -0.284 3.612 28.218 1.00 85.25 103 GLN A O 1
ATOM 825 N N . LEU A 1 104 ? -1.506 4.343 26.477 1.00 81.19 104 LEU A N 1
ATOM 826 C CA . LEU A 1 104 ? -2.724 4.623 27.241 1.00 81.19 104 LEU A CA 1
ATOM 827 C C . LEU A 1 104 ? -3.334 3.348 27.835 1.00 81.19 104 LEU A C 1
ATOM 829 O O . LEU A 1 104 ? -3.750 3.349 28.996 1.00 81.19 104 LEU A O 1
ATOM 833 N N . GLN A 1 105 ? -3.362 2.251 27.077 1.00 78.12 105 GLN A N 1
ATOM 834 C CA . GLN A 1 105 ? -3.815 0.952 27.575 1.00 78.12 105 GLN A CA 1
ATOM 835 C C . GLN A 1 105 ? -2.893 0.415 28.677 1.00 78.12 105 GLN A C 1
ATOM 837 O O . GLN A 1 105 ? -3.384 -0.049 29.708 1.00 78.12 105 GLN A O 1
ATOM 842 N N . GLY A 1 106 ? -1.572 0.565 28.526 1.00 74.00 106 GLY A N 1
ATOM 843 C CA . GLY A 1 106 ? -0.602 0.238 29.574 1.00 74.00 106 GLY A CA 1
ATOM 844 C C . GLY A 1 106 ? -0.834 1.033 30.866 1.00 74.00 106 GLY A C 1
ATOM 845 O O . GLY A 1 106 ? -0.872 0.456 31.951 1.00 74.00 106 GLY A O 1
ATOM 846 N N . GLN A 1 107 ? -1.084 2.342 30.769 1.00 70.50 107 GLN A N 1
ATOM 847 C CA . GLN A 1 107 ? -1.384 3.187 31.934 1.00 70.50 107 GLN A CA 1
ATOM 848 C C . GLN A 1 107 ? -2.726 2.839 32.597 1.00 70.50 107 GLN A C 1
ATOM 850 O O . GLN A 1 107 ? -2.819 2.819 33.830 1.00 70.50 107 GLN A O 1
ATOM 855 N N . LYS A 1 108 ? -3.760 2.516 31.807 1.00 69.94 108 LYS A N 1
ATOM 856 C CA . LYS A 1 108 ? -5.056 2.038 32.321 1.00 69.94 108 LYS A CA 1
ATOM 857 C C . LYS A 1 108 ? -4.930 0.695 33.044 1.00 69.94 108 LYS A C 1
ATOM 859 O O . LYS A 1 108 ? -5.538 0.516 34.095 1.00 69.94 108 LYS A O 1
ATOM 864 N N . ALA A 1 109 ? -4.109 -0.224 32.538 1.00 65.38 109 ALA A N 1
ATOM 865 C CA . ALA A 1 109 ? -3.850 -1.503 33.198 1.00 65.38 109 ALA A CA 1
ATOM 866 C C . ALA A 1 109 ? -3.113 -1.323 34.538 1.00 65.38 109 ALA A C 1
ATOM 868 O O . ALA A 1 109 ? -3.483 -1.945 35.533 1.00 65.38 109 ALA A O 1
ATOM 869 N N . VAL A 1 110 ? -2.127 -0.422 34.599 1.00 68.62 110 VAL A N 1
ATOM 870 C CA . VAL A 1 110 ? -1.384 -0.114 35.836 1.00 68.62 110 VAL A CA 1
ATOM 871 C C . VAL A 1 110 ? -2.280 0.556 36.884 1.00 68.62 110 VAL A C 1
ATOM 873 O O . VAL A 1 110 ? -2.237 0.192 38.059 1.00 68.62 110 VAL A O 1
ATOM 876 N N . THR A 1 111 ? -3.144 1.490 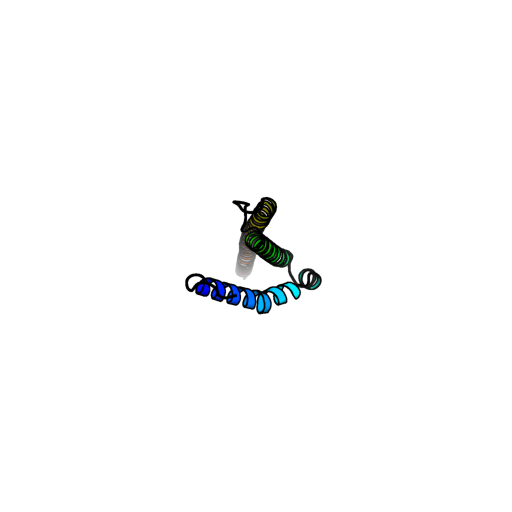36.481 1.00 62.34 111 THR A N 1
ATOM 877 C CA . THR A 1 111 ? -4.099 2.144 37.399 1.00 62.34 111 THR A CA 1
ATOM 878 C C . THR A 1 111 ? -5.217 1.203 37.863 1.00 62.34 111 THR A C 1
ATOM 880 O O . THR A 1 111 ? -5.615 1.255 39.030 1.00 62.34 111 THR A O 1
ATOM 883 N N . ALA A 1 112 ? -5.676 0.282 37.010 1.00 59.28 112 ALA A N 1
ATOM 884 C CA . ALA A 1 112 ? -6.608 -0.783 37.393 1.00 59.28 112 ALA A CA 1
ATOM 885 C C . ALA A 1 112 ? -5.972 -1.792 38.372 1.00 59.28 112 ALA A C 1
ATOM 887 O O . ALA A 1 112 ? -6.603 -2.191 39.351 1.00 59.28 112 ALA A O 1
ATOM 888 N N . ALA A 1 113 ? -4.703 -2.156 38.167 1.00 60.50 113 ALA A N 1
ATOM 889 C CA . ALA A 1 113 ? -3.961 -3.016 39.088 1.00 60.50 113 ALA A CA 1
ATOM 890 C C . ALA A 1 113 ? -3.721 -2.333 40.447 1.00 60.50 113 ALA A C 1
ATOM 892 O O . ALA A 1 113 ? -3.906 -2.957 41.492 1.00 60.50 113 ALA A O 1
ATOM 893 N N . ALA A 1 114 ? -3.392 -1.037 40.451 1.00 59.97 114 ALA A N 1
ATOM 894 C CA . ALA A 1 114 ? -3.222 -0.258 41.676 1.00 59.97 114 ALA A CA 1
ATOM 895 C C . ALA A 1 114 ? -4.535 -0.125 42.471 1.00 59.97 114 ALA A C 1
ATOM 897 O O . ALA A 1 114 ? -4.550 -0.308 43.686 1.00 59.97 114 ALA A O 1
ATOM 898 N N . THR A 1 115 ? -5.664 0.122 41.800 1.00 59.44 115 THR A N 1
ATOM 899 C CA . THR A 1 115 ? -6.982 0.210 42.460 1.00 59.44 115 THR A CA 1
ATOM 900 C C . THR A 1 115 ? -7.504 -1.149 42.940 1.00 59.44 115 THR A C 1
ATOM 902 O O . THR A 1 115 ? -8.117 -1.226 44.009 1.00 59.44 115 THR A O 1
ATOM 905 N N . GLY A 1 116 ? -7.212 -2.235 42.216 1.00 56.94 116 GLY A N 1
ATOM 906 C CA . GLY A 1 116 ? -7.477 -3.607 42.659 1.00 56.94 116 GLY A CA 1
ATOM 907 C C . GLY A 1 116 ? -6.657 -4.008 43.892 1.00 56.94 116 GLY A C 1
ATOM 908 O O . GLY A 1 116 ? -7.207 -4.583 44.833 1.00 56.94 116 GLY A O 1
ATOM 909 N N . ALA A 1 117 ? -5.373 -3.636 43.936 1.00 57.12 117 ALA A N 1
ATOM 910 C CA . ALA A 1 117 ? -4.499 -3.884 45.083 1.00 57.12 117 ALA A CA 1
ATOM 911 C C . ALA A 1 117 ? -4.941 -3.106 46.338 1.00 57.12 117 ALA A C 1
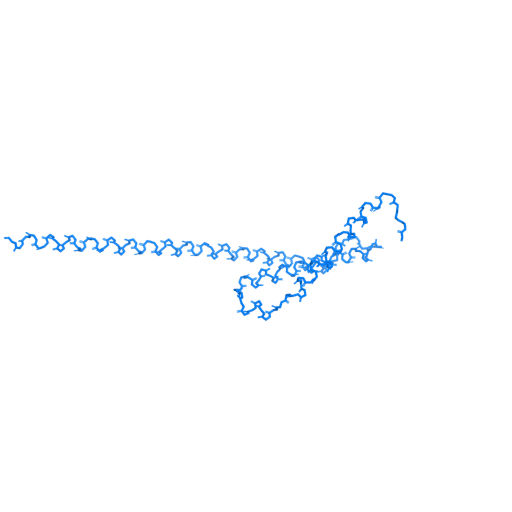ATOM 913 O O . ALA A 1 117 ? -4.979 -3.675 47.428 1.00 57.12 117 ALA A O 1
ATOM 914 N N . VAL A 1 118 ? -5.364 -1.844 46.190 1.00 57.47 118 VAL A N 1
ATOM 915 C CA . VAL A 1 118 ? -5.891 -1.029 47.304 1.00 57.47 118 VAL A CA 1
ATOM 916 C C . VAL A 1 118 ? -7.193 -1.616 47.872 1.00 57.47 118 VAL A C 1
ATOM 918 O O . VAL A 1 118 ? -7.366 -1.665 49.091 1.00 57.47 118 VAL A O 1
ATOM 921 N N . ARG A 1 119 ? -8.092 -2.138 47.023 1.00 54.25 119 ARG A N 1
ATOM 922 C CA . ARG A 1 119 ? -9.319 -2.826 47.478 1.00 54.25 119 ARG A CA 1
ATOM 923 C C . ARG A 1 119 ? -9.039 -4.142 48.208 1.00 54.25 119 ARG A C 1
ATOM 925 O O . ARG A 1 119 ? -9.715 -4.438 49.192 1.00 54.25 119 ARG A O 1
ATOM 932 N N . ALA A 1 120 ? -8.057 -4.918 47.750 1.00 56.88 120 ALA A N 1
ATOM 933 C CA . ALA A 1 120 ? -7.671 -6.167 48.405 1.00 56.88 120 ALA A CA 1
ATOM 934 C C . ALA A 1 120 ? -7.029 -5.918 49.782 1.00 56.88 120 ALA A C 1
ATOM 936 O O . ALA A 1 120 ? -7.362 -6.612 50.742 1.00 56.88 120 ALA A O 1
ATOM 937 N N . HIS A 1 121 ? -6.182 -4.889 49.898 1.00 52.91 121 HIS A N 1
ATOM 938 C CA . HIS A 1 121 ? -5.503 -4.546 51.150 1.00 52.91 121 HIS A CA 1
ATOM 939 C C . HIS A 1 121 ? -6.466 -3.992 52.219 1.00 52.91 121 HIS A C 1
ATOM 941 O O . HIS A 1 121 ? -6.376 -4.366 53.388 1.00 52.91 121 HIS A O 1
ATOM 947 N N . GLY A 1 122 ? -7.467 -3.196 51.818 1.00 53.22 122 GLY A N 1
ATOM 948 C CA . GLY A 1 122 ? -8.507 -2.707 52.735 1.00 53.22 122 GLY A CA 1
ATOM 949 C C . GLY A 1 122 ? -9.448 -3.802 53.261 1.00 53.22 122 GLY A C 1
ATOM 950 O O . GLY A 1 122 ? -9.934 -3.713 54.385 1.00 53.22 122 GLY A O 1
ATOM 951 N N . SER A 1 123 ? -9.682 -4.875 52.495 1.00 54.78 123 SER A N 1
ATOM 952 C CA . SER A 1 123 ? -10.534 -5.992 52.938 1.00 54.78 123 SER A CA 1
ATOM 953 C C . SER A 1 123 ? -9.861 -6.864 54.006 1.00 54.78 123 SER A C 1
ATOM 955 O O . SER A 1 123 ? -10.536 -7.389 54.897 1.00 54.78 123 SER A O 1
ATOM 957 N N . THR A 1 124 ? -8.534 -7.003 53.947 1.00 57.66 124 THR A N 1
ATOM 958 C CA . THR A 1 124 ? -7.763 -7.769 54.935 1.00 57.66 124 THR A CA 1
ATOM 959 C C . THR A 1 124 ? -7.634 -7.055 56.278 1.00 57.66 124 THR A C 1
ATOM 961 O O . THR A 1 124 ? -7.679 -7.725 57.308 1.00 57.66 124 THR A O 1
ATOM 964 N N . ASP A 1 125 ? -7.552 -5.723 56.291 1.00 56.03 125 ASP A N 1
ATOM 965 C CA . ASP A 1 125 ? -7.420 -4.944 57.530 1.00 56.03 125 ASP A CA 1
ATOM 966 C C . ASP A 1 125 ? -8.723 -4.903 58.344 1.00 56.03 125 ASP A C 1
ATOM 968 O O . ASP A 1 125 ? -8.717 -5.112 59.557 1.00 56.03 125 ASP A O 1
ATOM 972 N N . VAL A 1 126 ? -9.874 -4.756 57.674 1.00 57.97 126 VAL A N 1
ATOM 973 C CA . VAL A 1 126 ? -11.190 -4.742 58.342 1.00 57.97 126 VAL A CA 1
ATOM 974 C C . VAL A 1 126 ? -11.517 -6.100 58.970 1.00 57.97 126 VAL A C 1
ATOM 976 O O . VAL A 1 126 ? -12.001 -6.164 60.100 1.00 57.97 126 VAL A O 1
ATOM 979 N N . LYS A 1 127 ? -11.196 -7.209 58.287 1.00 58.31 127 LYS A N 1
ATOM 980 C CA . LYS A 1 127 ? -11.365 -8.558 58.859 1.00 58.31 127 LYS A CA 1
ATOM 981 C C . LYS A 1 127 ? -10.467 -8.788 60.074 1.00 58.31 127 LYS A C 1
ATOM 983 O O . LYS A 1 127 ? 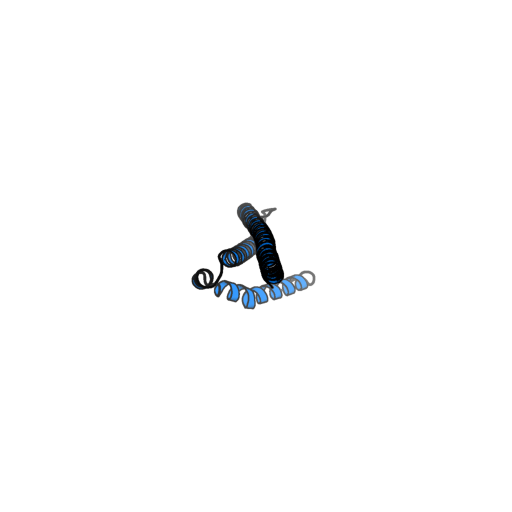-10.879 -9.473 61.006 1.00 58.31 127 LYS A O 1
ATOM 988 N N . ARG A 1 128 ? -9.264 -8.207 60.084 1.00 56.62 128 ARG A N 1
ATOM 989 C CA . ARG A 1 128 ? -8.330 -8.307 61.211 1.00 56.62 128 ARG A CA 1
ATOM 990 C C . ARG A 1 128 ? -8.791 -7.467 62.404 1.00 56.62 128 ARG A C 1
ATOM 992 O O . ARG A 1 128 ? -8.747 -7.959 63.524 1.00 56.62 128 ARG A O 1
ATOM 999 N N . GLN A 1 129 ? -9.310 -6.260 62.169 1.00 57.06 129 GLN A N 1
ATOM 1000 C CA . GLN A 1 129 ? -9.872 -5.406 63.224 1.00 57.06 129 GLN A CA 1
ATOM 1001 C C . GLN A 1 129 ? -11.148 -5.991 63.851 1.00 57.06 129 GLN A C 1
ATOM 1003 O O . GLN A 1 129 ? -11.285 -5.963 65.072 1.00 57.06 129 GLN A O 1
ATOM 1008 N N . MET A 1 130 ? -12.046 -6.594 63.059 1.00 57.38 130 MET A N 1
ATOM 1009 C CA . MET A 1 130 ? -13.232 -7.268 63.611 1.00 57.38 130 MET A CA 1
ATOM 1010 C C . MET A 1 130 ? -12.877 -8.527 64.417 1.00 57.38 130 MET A C 1
ATOM 1012 O O . MET A 1 130 ? -13.523 -8.795 65.427 1.00 57.38 130 MET A O 1
ATOM 1016 N N . ALA A 1 131 ? -11.841 -9.273 64.014 1.00 58.78 131 ALA A N 1
ATOM 1017 C CA . ALA A 1 131 ? -11.371 -10.442 64.761 1.00 58.78 131 ALA A CA 1
ATOM 1018 C C . ALA A 1 131 ? -10.748 -10.069 66.118 1.00 58.78 131 ALA A C 1
ATOM 1020 O O . ALA A 1 131 ? -10.927 -10.797 67.089 1.00 58.78 131 ALA A O 1
ATOM 1021 N N . VAL A 1 132 ? -10.065 -8.922 66.204 1.00 59.50 132 VAL A N 1
ATOM 1022 C CA . VAL A 1 132 ? -9.517 -8.410 67.472 1.00 59.50 132 VAL A CA 1
ATOM 1023 C C . VAL A 1 132 ? -10.638 -7.894 68.384 1.00 59.50 132 VAL A C 1
ATOM 1025 O O . VAL A 1 132 ? -10.669 -8.252 69.555 1.00 59.50 132 VAL A O 1
ATOM 1028 N N . MET A 1 133 ? -11.630 -7.165 67.852 1.00 56.41 133 MET A N 1
ATOM 1029 C CA . MET A 1 133 ? -12.777 -6.686 68.647 1.00 56.41 133 MET A CA 1
ATOM 1030 C C . MET A 1 133 ? -13.653 -7.804 69.232 1.00 56.41 133 MET A C 1
ATOM 1032 O O . MET A 1 133 ? -14.302 -7.590 70.250 1.00 56.41 133 MET A O 1
ATOM 1036 N N . TRP A 1 134 ? -13.706 -8.980 68.600 1.00 56.97 134 TRP A N 1
ATOM 1037 C CA . TRP A 1 134 ? -14.448 -10.134 69.127 1.00 56.97 134 TRP A CA 1
ATOM 1038 C C . TRP A 1 134 ? -13.637 -10.982 70.116 1.00 56.97 134 TRP A C 1
ATOM 1040 O O . TRP A 1 134 ? -14.228 -11.771 70.847 1.00 56.97 134 TRP A O 1
ATOM 1050 N N . SER A 1 135 ? -12.312 -10.812 70.171 1.00 55.66 135 SER A N 1
ATOM 1051 C CA . SER A 1 135 ? -11.441 -11.541 71.101 1.00 55.66 135 SER A CA 1
ATOM 1052 C C . SER A 1 135 ? -11.377 -10.912 72.496 1.00 55.66 135 SER A C 1
ATOM 1054 O O . SER A 1 135 ? -11.068 -11.624 73.443 1.00 55.66 135 SER A O 1
ATOM 1056 N N . ASP A 1 136 ? -11.681 -9.618 72.631 1.00 55.12 136 ASP A N 1
ATOM 1057 C CA . ASP A 1 136 ? -11.687 -8.902 73.921 1.00 55.12 136 ASP A CA 1
ATOM 1058 C C . ASP A 1 136 ? -13.061 -8.931 74.624 1.00 55.12 136 ASP A C 1
ATOM 1060 O O . ASP A 1 136 ? -13.234 -8.358 75.698 1.00 55.12 136 ASP A O 1
ATOM 1064 N N . ALA A 1 137 ? -14.060 -9.579 74.012 1.00 53.91 137 ALA A N 1
ATOM 1065 C CA . ALA A 1 137 ? -15.431 -9.669 74.521 1.00 53.91 137 ALA A CA 1
ATOM 1066 C C . ALA A 1 137 ? -15.770 -11.026 75.178 1.00 53.91 137 ALA A C 1
ATOM 1068 O O . ALA A 1 137 ? -16.942 -11.288 75.452 1.00 53.91 137 ALA A O 1
ATOM 1069 N N . SER A 1 138 ? -14.779 -11.897 75.400 1.00 48.06 138 SER A N 1
ATOM 1070 C CA . SER A 1 138 ? -14.908 -13.186 76.112 1.00 48.06 138 SER A CA 1
ATOM 1071 C C . SER A 1 138 ? -14.009 -13.212 77.339 1.00 48.06 138 SER A C 1
ATOM 1073 O O . SER A 1 138 ? -14.447 -13.793 78.355 1.00 48.06 138 SER A O 1
#

Sequence (138 aa):
MDFDDDVLPLMREMDAKLIRMQSELLPLLASLNEDVLVTKYSVDEQARVSLATAFILVLLTYAHDRMQHVGGKKGMDARVQLKLERVSGYIKKLREITQLDNQLQGQKAVTAAATGAVRAHGSTDVKRQMAVMWSDAS

Foldseek 3Di:
DDDPPVCVVVVVVVVVVVVCCVPPVVVVLVPDDLVCCVPPHDPLSSLVVVLVSLQVVLVVVQVVCCVVPVDDDPD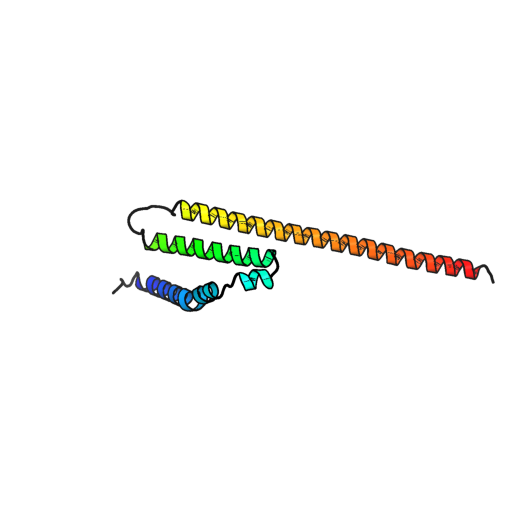GDVVSVVSNVVSVVSVVVSVVVVVVVVVVVVVVVVVVVVVVVVVVVVVVVVVVVVVVVVVVVD